Protein AF-A0A6P0MIS2-F1 (afdb_monomer_lite)

Structure (mmCIF, N/CA/C/O backbone):
data_AF-A0A6P0MIS2-F1
#
_entry.id   AF-A0A6P0MIS2-F1
#
loop_
_atom_site.group_PDB
_atom_site.id
_atom_site.type_symbol
_atom_site.label_atom_id
_atom_site.label_alt_id
_atom_site.label_comp_id
_atom_site.label_asym_id
_atom_site.label_entity_id
_atom_site.label_seq_id
_atom_site.pdbx_PDB_ins_code
_atom_site.Cartn_x
_atom_site.Cartn_y
_atom_site.Cartn_z
_atom_site.occupancy
_atom_site.B_iso_or_equiv
_atom_site.auth_seq_id
_atom_site.auth_comp_id
_atom_site.auth_asym_id
_atom_site.auth_atom_id
_atom_site.pdbx_PDB_model_num
ATOM 1 N N . VAL A 1 1 ? -14.757 2.310 10.738 1.00 83.50 1 VAL A N 1
ATOM 2 C CA . VAL A 1 1 ? -14.662 1.834 9.335 1.00 83.50 1 VAL A CA 1
ATOM 3 C C . VAL A 1 1 ? -13.985 0.470 9.240 1.00 83.50 1 VAL A C 1
ATOM 5 O O . VAL A 1 1 ? -14.711 -0.491 9.066 1.00 83.50 1 VAL A O 1
ATOM 8 N N . VAL A 1 2 ? -12.662 0.334 9.429 1.00 90.62 2 VAL A N 1
ATOM 9 C CA . VAL A 1 2 ? -11.948 -0.957 9.231 1.00 90.62 2 VAL A CA 1
ATOM 10 C C . VAL A 1 2 ? -12.561 -2.121 10.020 1.00 90.62 2 VAL A C 1
ATOM 12 O O . VAL A 1 2 ? -12.821 -3.168 9.442 1.00 90.62 2 VAL A O 1
ATOM 15 N N . LYS A 1 3 ? -12.879 -1.926 11.308 1.00 92.50 3 LYS A N 1
ATOM 16 C CA . LYS A 1 3 ? -13.537 -2.958 12.132 1.00 92.50 3 LYS A CA 1
ATOM 17 C C . LYS A 1 3 ? -14.882 -3.429 11.564 1.00 92.50 3 LYS A C 1
ATOM 19 O O . LYS A 1 3 ? -15.190 -4.606 11.672 1.00 92.50 3 LYS A O 1
ATOM 24 N N . GLU A 1 4 ? -15.655 -2.533 10.952 1.00 93.69 4 GLU A N 1
ATOM 25 C CA . GLU A 1 4 ? -16.925 -2.907 10.318 1.00 93.69 4 GLU A CA 1
ATOM 26 C C . GLU A 1 4 ? -16.688 -3.639 8.995 1.00 93.69 4 GLU A C 1
ATOM 28 O O . GLU A 1 4 ? -17.338 -4.641 8.732 1.00 93.69 4 GLU A O 1
ATOM 33 N N . ILE A 1 5 ? -15.701 -3.220 8.195 1.00 90.31 5 ILE A N 1
ATOM 34 C CA . ILE A 1 5 ? -15.340 -3.923 6.953 1.00 90.31 5 ILE A CA 1
ATOM 35 C C . ILE A 1 5 ? -14.919 -5.366 7.250 1.00 90.31 5 ILE A C 1
ATOM 37 O O . ILE A 1 5 ? -15.388 -6.277 6.581 1.00 90.31 5 ILE A O 1
ATOM 41 N N . VAL A 1 6 ? -14.098 -5.582 8.281 1.00 92.62 6 VAL A N 1
ATOM 42 C CA . VAL A 1 6 ? -13.628 -6.921 8.686 1.00 92.62 6 VAL A CA 1
ATOM 43 C C . VAL A 1 6 ? -14.764 -7.800 9.227 1.00 92.62 6 VAL A C 1
ATOM 45 O O . VAL A 1 6 ? -14.671 -9.022 9.178 1.00 92.62 6 VAL A O 1
ATOM 48 N N . ARG A 1 7 ? -15.858 -7.204 9.720 1.00 92.62 7 ARG A N 1
ATOM 49 C CA . ARG A 1 7 ? -17.075 -7.949 10.088 1.00 92.62 7 ARG A CA 1
ATOM 50 C C . ARG A 1 7 ? -17.905 -8.358 8.873 1.00 92.62 7 ARG A C 1
ATOM 52 O O . ARG A 1 7 ? -18.568 -9.386 8.926 1.00 92.62 7 ARG A O 1
ATOM 59 N N . LEU A 1 8 ? -17.900 -7.543 7.818 1.00 92.81 8 LEU A N 1
ATOM 60 C CA . LEU A 1 8 ? -18.705 -7.759 6.613 1.00 92.81 8 LEU A CA 1
ATOM 61 C C . LEU A 1 8 ? -18.004 -8.643 5.576 1.00 92.81 8 LEU A C 1
ATOM 63 O O . LEU A 1 8 ? -18.669 -9.387 4.860 1.00 92.81 8 LEU A O 1
ATOM 67 N N . PHE A 1 9 ? -16.678 -8.557 5.483 1.00 89.25 9 PHE A N 1
ATOM 68 C CA . PHE A 1 9 ? -15.884 -9.225 4.458 1.00 89.25 9 PHE A CA 1
ATOM 69 C C . PHE A 1 9 ? -14.643 -9.891 5.060 1.00 89.25 9 PHE A C 1
ATOM 71 O O . PHE A 1 9 ? -14.025 -9.331 5.970 1.00 89.25 9 PHE A O 1
ATOM 78 N N . PRO A 1 10 ? -14.211 -11.045 4.518 1.00 91.69 10 PRO A N 1
ATOM 79 C CA . PRO A 1 10 ? -12.938 -11.646 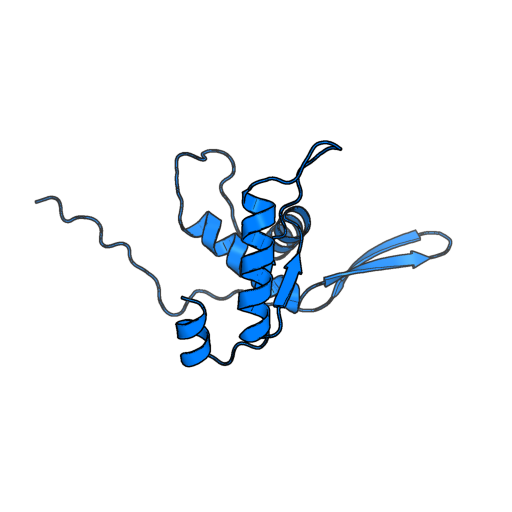4.890 1.00 91.69 10 PRO A CA 1
ATOM 80 C C . PRO A 1 10 ? -11.784 -10.791 4.346 1.00 91.69 10 PRO A C 1
ATOM 82 O O . PRO A 1 10 ? -11.440 -10.852 3.167 1.00 91.69 10 PRO A O 1
ATOM 85 N N . VAL A 1 11 ? -11.186 -9.970 5.208 1.00 93.44 11 VAL A N 1
ATOM 86 C CA . VAL A 1 11 ? -10.031 -9.134 4.851 1.00 93.44 11 VAL A CA 1
ATOM 87 C C . VAL A 1 11 ? -8.748 -9.947 5.004 1.00 93.44 11 VAL A C 1
ATOM 89 O O . VAL A 1 11 ? -8.366 -10.301 6.117 1.00 93.44 11 VAL A O 1
ATOM 92 N N . SER A 1 12 ? -8.061 -10.215 3.892 1.00 94.31 12 SER A N 1
ATOM 93 C CA . SER A 1 12 ? -6.776 -10.931 3.886 1.00 94.31 12 S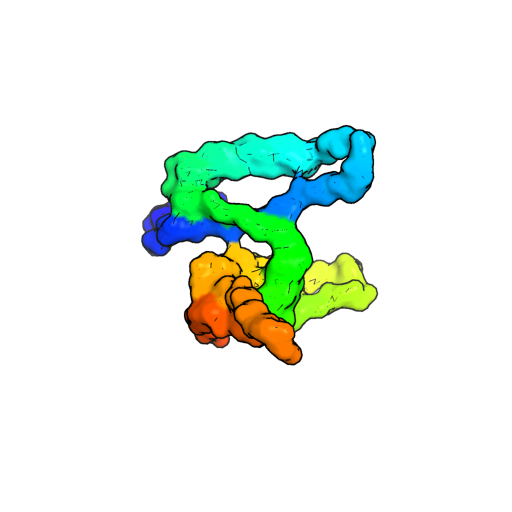ER A CA 1
ATOM 94 C C . SER A 1 12 ? -5.581 -10.034 4.216 1.00 94.31 12 SER A C 1
ATOM 96 O O . SER A 1 12 ? -4.609 -10.500 4.806 1.00 94.31 12 SER A O 1
ATOM 98 N N . ASN A 1 13 ? -5.637 -8.754 3.838 1.00 96.12 13 ASN A N 1
ATOM 99 C CA . ASN A 1 13 ? -4.552 -7.803 4.047 1.00 96.12 13 ASN A CA 1
ATOM 100 C C . ASN A 1 13 ? -5.065 -6.354 4.053 1.00 96.12 13 ASN A C 1
ATOM 102 O O . ASN A 1 13 ? -6.004 -6.008 3.336 1.00 96.12 13 ASN A O 1
ATOM 106 N N . ILE A 1 14 ? -4.406 -5.492 4.823 1.00 96.62 14 ILE A N 1
ATOM 107 C CA . ILE A 1 14 ? -4.624 -4.046 4.856 1.00 96.62 14 ILE A CA 1
ATOM 108 C C . ILE A 1 14 ? -3.382 -3.369 4.278 1.00 96.62 14 ILE A C 1
ATOM 110 O O . ILE A 1 14 ? -2.273 -3.548 4.778 1.00 96.62 14 ILE A O 1
ATOM 114 N N . VAL A 1 15 ? -3.556 -2.570 3.227 1.00 96.00 15 VAL A N 1
ATOM 115 C CA . VAL A 1 15 ? -2.462 -1.789 2.638 1.00 96.00 15 VAL A CA 1
ATOM 116 C C . VAL A 1 15 ? -2.615 -0.324 3.021 1.00 96.00 15 VAL A C 1
ATOM 118 O O . VAL A 1 15 ? -3.691 0.247 2.855 1.00 96.00 15 VAL A O 1
ATOM 121 N N . TYR A 1 16 ? -1.537 0.288 3.506 1.00 95.06 16 TYR A N 1
ATOM 122 C CA . TYR A 1 16 ? -1.513 1.704 3.861 1.00 95.06 16 TYR A CA 1
ATOM 123 C C . TYR A 1 16 ? -0.380 2.458 3.153 1.00 95.06 16 TYR A C 1
ATOM 125 O O . TYR A 1 16 ? 0.736 1.952 3.030 1.00 95.06 16 TYR A O 1
ATOM 133 N N . GLU A 1 17 ? -0.643 3.687 2.708 1.00 93.00 17 GLU A N 1
ATOM 134 C CA . GLU A 1 17 ? 0.383 4.517 2.069 1.00 93.00 17 GLU A CA 1
ATOM 135 C C . GLU A 1 17 ? 1.356 5.101 3.104 1.00 93.00 17 GLU A C 1
ATOM 137 O O . GLU A 1 17 ? 0.960 5.799 4.036 1.00 93.00 17 GLU A O 1
ATOM 142 N N . TYR A 1 18 ? 2.652 4.837 2.939 1.00 92.56 18 TYR A N 1
ATOM 143 C CA . TYR A 1 18 ? 3.684 5.301 3.852 1.00 92.56 18 TYR A CA 1
ATOM 144 C C . TYR A 1 18 ? 4.184 6.697 3.497 1.00 92.56 18 TYR A C 1
ATOM 146 O O . TYR A 1 18 ? 4.794 6.911 2.446 1.00 92.56 18 TYR A O 1
ATOM 154 N N . ILE A 1 19 ? 4.003 7.640 4.423 1.00 88.38 19 ILE A N 1
ATOM 155 C CA . ILE A 1 19 ? 4.494 9.007 4.284 1.00 88.38 19 ILE A CA 1
ATOM 156 C C . ILE A 1 19 ? 5.883 9.103 4.911 1.00 88.38 19 ILE A C 1
ATOM 158 O O . ILE A 1 19 ? 6.110 8.726 6.060 1.00 88.38 19 ILE A O 1
ATOM 162 N N . LYS A 1 2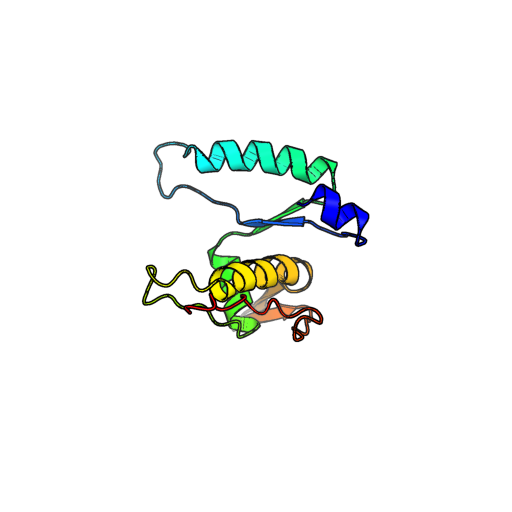0 ? 6.827 9.664 4.155 1.00 84.56 20 LYS A N 1
ATOM 163 C CA . LYS A 1 20 ? 8.160 10.008 4.650 1.00 84.56 20 LYS A CA 1
ATOM 164 C C . LYS A 1 20 ? 8.438 11.474 4.346 1.00 84.56 20 LYS A C 1
ATOM 166 O O . LYS A 1 20 ? 8.271 11.909 3.207 1.00 84.56 20 LYS A O 1
ATOM 171 N N . ALA A 1 21 ? 8.854 12.229 5.359 1.00 77.69 21 ALA A N 1
ATOM 172 C CA . ALA A 1 21 ? 9.342 13.586 5.157 1.00 77.69 21 ALA A CA 1
ATOM 173 C C . ALA A 1 21 ? 10.557 13.562 4.214 1.00 77.69 21 ALA A C 1
ATOM 175 O O . ALA A 1 21 ? 11.404 12.668 4.296 1.00 77.69 21 ALA A O 1
ATOM 176 N N . ARG A 1 22 ? 10.627 14.525 3.291 1.00 70.25 22 ARG A N 1
ATOM 177 C CA . ARG A 1 22 ? 11.818 14.733 2.462 1.00 70.25 22 ARG A CA 1
ATOM 178 C C . ARG A 1 22 ? 12.828 15.556 3.259 1.00 70.25 22 ARG A C 1
ATOM 180 O O . ARG A 1 22 ? 12.485 16.643 3.710 1.00 70.25 22 ARG A O 1
ATOM 187 N N . GLY A 1 23 ? 14.053 15.049 3.379 1.00 71.88 23 GLY A N 1
ATOM 188 C CA . GLY A 1 23 ? 15.169 15.734 4.032 1.00 71.88 23 GLY A CA 1
ATOM 189 C C . GLY A 1 23 ? 15.669 15.052 5.306 1.00 71.88 23 GLY A C 1
ATOM 190 O O . GLY A 1 23 ? 15.240 13.962 5.677 1.00 71.88 23 GLY A O 1
ATOM 191 N N . ASP A 1 24 ? 16.614 15.729 5.941 1.00 65.62 24 ASP A N 1
ATOM 192 C CA . ASP A 1 24 ? 17.409 15.355 7.112 1.00 65.62 24 ASP A CA 1
ATOM 193 C C . ASP A 1 24 ? 16.847 15.907 8.437 1.00 65.62 24 ASP A C 1
ATOM 195 O O . ASP A 1 24 ? 17.324 15.556 9.516 1.00 65.62 24 ASP A O 1
ATOM 199 N N . LYS A 1 25 ? 15.799 16.740 8.384 1.00 58.72 25 LYS A N 1
ATOM 200 C CA . LYS A 1 25 ? 15.254 17.443 9.553 1.00 58.72 25 LYS A CA 1
ATOM 201 C C . LYS A 1 25 ? 13.837 16.982 9.912 1.00 58.72 25 LYS A C 1
ATOM 203 O O . LYS A 1 25 ? 12.851 17.533 9.436 1.00 58.72 25 LYS A O 1
ATOM 208 N N . GLY A 1 26 ? 13.766 16.012 10.826 1.00 71.50 26 GLY A N 1
ATOM 209 C CA . GLY A 1 26 ? 12.600 15.756 11.685 1.00 71.50 26 GLY A CA 1
ATOM 210 C C . GLY A 1 26 ? 11.499 14.839 11.134 1.00 71.50 26 GLY A C 1
ATOM 211 O O . GLY A 1 26 ? 11.330 14.644 9.933 1.00 71.50 26 GLY A O 1
ATOM 212 N N . PHE A 1 27 ? 10.735 14.252 12.059 1.00 74.06 27 PHE A N 1
ATOM 213 C CA . PHE A 1 27 ? 9.494 13.532 11.770 1.00 74.06 27 PHE A CA 1
ATOM 214 C C . PHE A 1 27 ? 8.327 14.523 11.684 1.00 74.06 27 PHE A C 1
ATOM 216 O O . PHE A 1 27 ? 8.275 15.491 12.439 1.00 74.06 27 PHE A O 1
ATOM 223 N N . SER A 1 28 ? 7.362 14.282 10.793 1.00 83.31 28 SER A N 1
ATOM 224 C CA . SER A 1 28 ? 6.119 15.061 10.789 1.00 83.31 28 SER A CA 1
ATOM 225 C C . SER A 1 28 ? 5.102 14.476 11.781 1.00 83.31 28 SER A C 1
ATOM 227 O O . SER A 1 28 ? 5.128 13.267 12.038 1.00 83.31 28 SER A O 1
ATOM 229 N N . PRO A 1 29 ? 4.152 15.276 12.303 1.00 86.25 29 PRO A N 1
ATOM 230 C CA . PRO A 1 29 ? 3.036 14.750 13.093 1.00 86.25 29 PRO A CA 1
ATOM 231 C C . PRO A 1 29 ? 2.269 13.628 12.373 1.00 86.25 29 PRO A C 1
ATOM 233 O O . PRO A 1 29 ? 1.883 12.640 12.996 1.00 86.25 29 PRO A O 1
ATOM 236 N N . ALA A 1 30 ? 2.132 13.727 11.045 1.00 87.38 30 ALA A N 1
ATOM 237 C CA . ALA A 1 30 ? 1.517 12.687 10.223 1.00 87.38 30 ALA A CA 1
ATOM 238 C C . ALA A 1 30 ? 2.297 11.363 10.277 1.00 87.38 30 ALA A C 1
ATOM 240 O O . ALA A 1 30 ? 1.684 10.309 10.395 1.00 87.38 30 ALA A O 1
ATOM 241 N N . MET A 1 31 ? 3.635 11.401 10.268 1.00 90.12 31 MET A N 1
ATOM 242 C CA . MET A 1 31 ? 4.465 10.194 10.394 1.00 90.12 31 MET A CA 1
ATOM 243 C C . MET A 1 31 ? 4.300 9.514 11.759 1.00 90.12 31 MET A C 1
ATOM 245 O O . MET A 1 31 ? 4.318 8.287 11.837 1.00 90.12 31 MET A O 1
ATOM 249 N N . VAL A 1 32 ? 4.134 10.290 12.835 1.00 89.88 32 VAL A N 1
ATOM 250 C CA . VAL A 1 32 ? 3.909 9.743 14.185 1.00 89.88 32 VAL A CA 1
ATOM 251 C C . VAL A 1 32 ? 2.535 9.088 14.271 1.00 89.88 32 VAL A C 1
ATOM 253 O O . VAL A 1 32 ? 2.439 7.920 14.646 1.00 89.88 32 VAL A O 1
ATOM 256 N N . GLY A 1 33 ? 1.482 9.804 13.861 1.00 92.31 33 GLY A N 1
ATOM 257 C CA . GLY A 1 33 ? 0.121 9.265 13.848 1.00 92.31 33 GLY A CA 1
ATOM 258 C C . GLY A 1 33 ? 0.003 8.019 12.971 1.00 92.31 33 GLY A C 1
ATOM 259 O O . GLY A 1 33 ? -0.628 7.037 13.359 1.00 92.31 33 GLY A O 1
ATOM 260 N N . GLN A 1 34 ? 0.691 8.014 11.828 1.00 93.62 34 GLN A N 1
ATOM 261 C CA . GLN A 1 34 ? 0.745 6.862 10.942 1.00 93.62 34 GLN A CA 1
ATOM 262 C C . GLN A 1 34 ? 1.349 5.627 11.626 1.00 93.62 34 GLN A C 1
ATOM 264 O O . GLN A 1 34 ? 0.795 4.541 11.480 1.00 93.62 34 GLN A O 1
ATOM 269 N N . LYS A 1 35 ? 2.451 5.761 12.378 1.00 92.88 35 LYS A N 1
ATOM 270 C CA . LYS A 1 35 ? 3.059 4.623 13.092 1.00 92.88 35 LYS A CA 1
ATOM 271 C C . LYS A 1 35 ? 2.093 3.996 14.094 1.00 92.88 35 LYS A C 1
ATOM 273 O O . LYS A 1 35 ? 1.892 2.787 14.060 1.00 92.88 35 LYS A O 1
ATOM 278 N N . VAL A 1 36 ? 1.447 4.823 14.916 1.00 94.94 36 VAL A N 1
ATOM 279 C CA . VAL A 1 36 ? 0.454 4.360 15.899 1.00 94.94 36 VAL A CA 1
ATOM 280 C C . VAL A 1 36 ? -0.705 3.645 15.205 1.00 94.94 36 VAL A C 1
ATOM 282 O O . VAL A 1 36 ? -1.128 2.566 15.610 1.00 94.94 36 VAL A O 1
ATOM 285 N N . MET A 1 37 ? -1.202 4.214 14.110 1.00 94.75 37 MET A N 1
ATOM 286 C CA . MET A 1 37 ? -2.285 3.602 13.354 1.00 94.75 37 MET A CA 1
ATOM 287 C C . MET A 1 37 ? -1.858 2.274 12.704 1.00 94.75 37 MET A C 1
ATOM 289 O O . MET A 1 37 ? -2.645 1.332 12.720 1.00 94.75 37 MET A O 1
ATOM 293 N N . LEU A 1 38 ? -0.630 2.144 12.190 1.00 95.81 38 LEU A N 1
ATOM 294 C CA . LEU A 1 38 ? -0.120 0.867 11.669 1.00 95.81 38 LEU A CA 1
ATOM 295 C C . LEU A 1 38 ? -0.065 -0.220 12.754 1.00 95.81 38 LEU A C 1
ATOM 297 O O . LEU A 1 38 ? -0.418 -1.363 12.474 1.00 95.81 38 LEU A O 1
ATOM 301 N N . GLU A 1 39 ? 0.297 0.131 13.991 1.00 96.62 39 GLU A N 1
ATOM 302 C CA . GLU A 1 39 ? 0.244 -0.793 15.136 1.00 96.62 39 GLU A CA 1
ATOM 303 C C . GLU A 1 39 ? -1.185 -1.222 15.490 1.00 96.62 39 GLU A C 1
ATOM 305 O O . GLU A 1 39 ? -1.409 -2.330 15.974 1.00 96.62 39 GLU A O 1
ATOM 310 N N . TRP A 1 40 ? -2.173 -0.351 15.286 1.00 96.56 40 TRP A N 1
ATOM 311 C CA . TRP A 1 40 ? -3.575 -0.712 15.488 1.00 96.56 40 TRP A CA 1
ATOM 312 C C . TRP A 1 40 ? -4.102 -1.611 14.371 1.00 96.56 40 TRP A C 1
ATOM 314 O O . TRP A 1 40 ? -4.832 -2.558 14.654 1.00 96.56 40 TRP A O 1
ATOM 324 N N . LEU A 1 41 ? -3.734 -1.335 13.118 1.00 96.19 41 LEU A N 1
ATOM 325 C CA . LEU A 1 41 ? -4.164 -2.118 11.958 1.00 96.19 4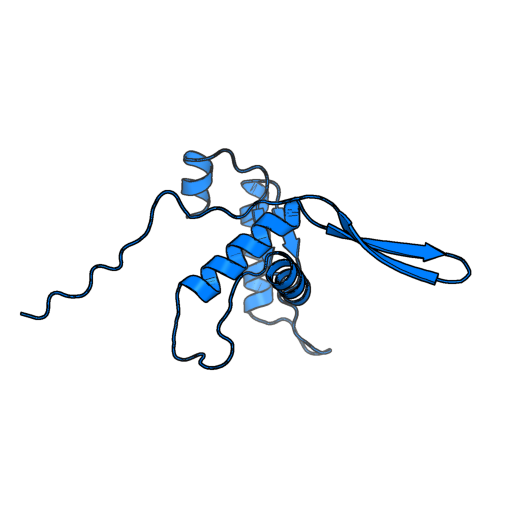1 LEU A CA 1
ATOM 326 C C . LEU A 1 41 ? -3.563 -3.527 11.965 1.00 96.19 41 LEU A C 1
ATOM 328 O O . LEU A 1 41 ? -4.285 -4.486 11.698 1.00 96.19 41 LEU A O 1
ATOM 332 N N . SER A 1 42 ? -2.295 -3.673 12.366 1.00 96.38 42 SER A N 1
ATOM 333 C CA . SER A 1 42 ? -1.617 -4.975 12.424 1.00 96.38 42 SER A CA 1
ATOM 334 C C . SER A 1 42 ? -2.238 -5.948 13.432 1.00 96.38 42 SER A C 1
ATOM 336 O O . SER A 1 42 ? -2.115 -7.159 13.273 1.00 96.38 42 SER A O 1
ATOM 338 N N . LYS A 1 43 ? -2.953 -5.436 14.443 1.00 96.50 43 LYS A N 1
ATOM 339 C CA . LYS A 1 43 ? -3.731 -6.244 15.398 1.00 96.50 43 LYS A CA 1
ATOM 340 C C . LYS A 1 43 ? -5.064 -6.737 14.830 1.00 96.50 43 LYS A C 1
ATOM 342 O O . LYS A 1 43 ? -5.710 -7.570 15.457 1.00 96.50 43 LYS A O 1
ATOM 347 N N . ILE A 1 44 ? -5.506 -6.189 13.698 1.00 95.44 44 ILE A N 1
ATOM 348 C CA . ILE A 1 44 ? -6.779 -6.531 13.054 1.00 95.44 44 ILE A CA 1
ATOM 349 C C . ILE A 1 44 ? -6.551 -7.529 11.916 1.00 95.44 44 ILE A C 1
ATOM 351 O O . ILE A 1 44 ? -7.274 -8.515 11.825 1.00 95.44 44 ILE A O 1
ATOM 355 N N . ALA A 1 45 ? -5.571 -7.272 11.048 1.00 95.25 45 ALA A N 1
ATOM 356 C CA . ALA A 1 45 ? -5.230 -8.125 9.910 1.00 95.25 45 ALA A CA 1
ATOM 357 C C . ALA A 1 45 ? -3.772 -7.880 9.473 1.00 95.25 45 ALA A C 1
ATOM 359 O O . ALA A 1 45 ? -3.198 -6.840 9.833 1.00 95.25 45 ALA A O 1
ATOM 360 N N . PRO A 1 46 ? -3.167 -8.782 8.669 1.00 96.44 46 PRO A N 1
ATOM 361 C CA . PRO A 1 46 ? -1.874 -8.527 8.043 1.00 96.44 46 PRO A CA 1
ATOM 362 C C . PRO A 1 46 ? -1.851 -7.139 7.408 1.00 96.44 46 PRO A C 1
ATOM 364 O O . PRO A 1 46 ? -2.776 -6.755 6.695 1.00 96.44 46 PRO A O 1
ATOM 367 N N . THR A 1 47 ? -0.834 -6.351 7.746 1.00 96.88 47 THR A N 1
ATOM 368 C CA . THR A 1 47 ? -0.745 -4.952 7.328 1.00 96.88 47 THR A CA 1
ATOM 369 C C . THR A 1 47 ? 0.565 -4.729 6.598 1.00 96.88 47 THR A C 1
ATOM 371 O O . THR A 1 47 ? 1.637 -5.044 7.111 1.00 96.88 47 THR A O 1
ATOM 374 N N . SER A 1 48 ? 0.477 -4.161 5.403 1.00 95.69 48 SER A N 1
ATOM 375 C CA . SER A 1 48 ? 1.622 -3.827 4.563 1.00 95.69 48 SER A CA 1
ATOM 376 C C . SER A 1 48 ? 1.587 -2.360 4.169 1.00 95.69 48 SER A C 1
ATOM 378 O O . SER A 1 48 ? 0.527 -1.734 4.134 1.00 95.69 48 SER A O 1
ATOM 380 N N . THR A 1 49 ? 2.741 -1.816 3.810 1.00 96.12 49 THR A N 1
ATOM 381 C CA . THR A 1 49 ? 2.853 -0.414 3.420 1.00 96.12 49 THR A CA 1
ATOM 382 C C . THR A 1 49 ? 3.498 -0.264 2.056 1.00 96.12 49 THR A C 1
ATOM 384 O O . THR A 1 49 ? 4.420 -1.014 1.745 1.00 96.12 49 THR A O 1
ATOM 387 N N . ILE A 1 50 ? 3.057 0.729 1.286 1.00 95.19 50 ILE A N 1
ATOM 388 C CA . ILE A 1 50 ? 3.696 1.135 0.025 1.00 95.19 50 ILE A CA 1
ATOM 389 C C . ILE A 1 50 ? 3.892 2.649 0.010 1.00 95.19 50 ILE A C 1
ATOM 391 O O . ILE A 1 50 ? 3.159 3.373 0.675 1.00 95.19 50 ILE A O 1
ATOM 395 N N . PHE A 1 51 ? 4.862 3.156 -0.736 1.00 93.38 51 PHE A N 1
ATOM 396 C CA . PHE A 1 51 ? 5.070 4.593 -0.890 1.00 93.38 51 PHE A CA 1
ATOM 397 C C . PHE A 1 51 ? 4.139 5.191 -1.949 1.00 93.38 51 PHE A C 1
ATOM 399 O O . PHE A 1 51 ? 3.751 4.526 -2.906 1.00 93.38 51 PHE A O 1
ATOM 406 N N . GLY A 1 52 ? 3.873 6.497 -1.863 1.00 91.44 52 GLY A N 1
ATOM 407 C CA . GLY A 1 52 ? 2.982 7.164 -2.823 1.00 91.44 52 GLY A CA 1
ATOM 408 C C . GLY A 1 52 ? 3.439 7.114 -4.288 1.00 91.44 52 GLY A C 1
ATOM 409 O O . GLY A 1 52 ? 2.613 7.181 -5.199 1.00 91.44 52 GLY A O 1
ATOM 410 N N . TRP A 1 53 ? 4.740 6.946 -4.553 1.00 91.69 53 TRP A N 1
ATOM 411 C CA . TRP A 1 53 ? 5.231 6.731 -5.920 1.00 91.69 53 TRP A CA 1
ATOM 412 C C . TRP A 1 53 ? 4.903 5.321 -6.444 1.00 91.69 53 TRP A C 1
ATOM 414 O O . TRP A 1 53 ? 4.661 5.159 -7.640 1.00 91.69 53 TRP A O 1
ATOM 424 N N . GLU A 1 54 ? 4.821 4.317 -5.566 1.00 93.25 54 GLU A N 1
ATOM 425 C CA . GLU A 1 54 ? 4.373 2.965 -5.918 1.00 93.25 54 GLU A CA 1
ATOM 426 C C . GLU A 1 54 ? 2.870 2.970 -6.204 1.00 93.25 54 GLU A C 1
ATOM 428 O O . GLU A 1 54 ? 2.448 2.476 -7.252 1.00 93.25 54 GLU A O 1
ATOM 433 N N . THR A 1 55 ? 2.075 3.626 -5.344 1.00 93.12 55 THR A N 1
ATOM 434 C CA . THR A 1 55 ? 0.637 3.854 -5.572 1.00 93.12 55 THR A CA 1
ATOM 435 C C . THR A 1 55 ? 0.406 4.505 -6.935 1.00 93.12 55 THR A C 1
ATOM 437 O O . THR A 1 55 ? -0.446 4.069 -7.710 1.00 93.12 55 THR A O 1
ATOM 440 N N . TYR A 1 56 ? 1.200 5.530 -7.270 1.00 92.00 56 TYR A N 1
ATOM 441 C CA . TYR A 1 56 ? 1.132 6.199 -8.566 1.00 92.00 56 TYR A CA 1
ATOM 442 C C . TYR A 1 56 ? 1.354 5.232 -9.737 1.00 92.00 56 TYR A C 1
ATOM 444 O O . TYR A 1 56 ? 0.542 5.230 -10.663 1.00 92.00 56 TYR A O 1
ATOM 452 N N . ASN A 1 57 ? 2.404 4.408 -9.691 1.00 93.94 57 ASN A N 1
ATOM 453 C CA . ASN A 1 57 ? 2.733 3.466 -10.764 1.00 93.94 57 ASN A CA 1
ATOM 454 C C . ASN A 1 57 ? 1.626 2.427 -10.976 1.00 93.94 57 ASN A C 1
ATOM 456 O O . ASN A 1 57 ? 1.211 2.195 -12.111 1.00 93.94 57 ASN A O 1
ATOM 460 N N . ILE A 1 58 ? 1.094 1.864 -9.890 1.00 94.69 58 ILE A N 1
ATOM 461 C CA . ILE A 1 58 ? -0.003 0.889 -9.951 1.00 94.69 58 ILE A CA 1
ATOM 462 C C . ILE A 1 58 ? -1.263 1.541 -10.517 1.00 94.69 58 ILE A C 1
ATOM 464 O O . ILE A 1 58 ? -1.928 0.981 -11.385 1.00 94.69 58 ILE A O 1
ATOM 468 N N . ARG A 1 59 ? -1.567 2.769 -10.093 1.00 93.88 59 ARG A N 1
ATOM 469 C CA . ARG A 1 59 ? -2.709 3.526 -10.609 1.00 93.88 59 ARG A CA 1
ATOM 470 C C . ARG A 1 59 ? -2.602 3.763 -12.120 1.00 93.88 59 ARG A C 1
ATOM 472 O O . ARG A 1 59 ? -3.611 3.704 -12.815 1.00 93.88 59 ARG A O 1
ATOM 479 N N . GLN A 1 60 ? -1.398 4.038 -12.635 1.00 92.81 60 GLN A N 1
ATOM 480 C CA . GLN A 1 60 ? -1.163 4.153 -14.080 1.00 92.81 60 GLN A CA 1
ATOM 481 C C . GLN A 1 60 ? -1.327 2.809 -14.797 1.00 92.81 60 GLN A C 1
ATOM 483 O O . GLN A 1 60 ? -1.995 2.763 -15.827 1.00 92.81 60 GLN A O 1
ATOM 488 N N . TRP A 1 61 ? -0.784 1.726 -14.235 1.00 93.19 61 TRP A N 1
ATOM 489 C CA . TRP A 1 61 ? -0.922 0.376 -14.786 1.00 93.19 61 TRP A CA 1
ATOM 490 C C . TRP A 1 61 ? -2.389 -0.051 -14.925 1.00 93.19 61 TRP A C 1
ATOM 492 O O . TRP A 1 61 ? -2.814 -0.487 -15.991 1.00 93.19 61 TRP A O 1
ATOM 502 N N . LEU A 1 62 ? -3.186 0.184 -13.881 1.00 93.38 62 LEU A N 1
ATOM 503 C CA . LEU A 1 62 ? -4.620 -0.116 -13.845 1.00 93.38 62 LEU A CA 1
ATOM 504 C C . LEU A 1 62 ? -5.491 0.921 -14.573 1.00 93.38 62 LEU A C 1
ATOM 506 O O . LEU A 1 62 ? -6.713 0.797 -14.576 1.00 93.38 62 LEU A O 1
ATOM 510 N N . ARG A 1 63 ? -4.885 1.958 -15.171 1.00 92.62 63 ARG A N 1
ATOM 511 C CA . ARG A 1 63 ? -5.573 3.044 -15.895 1.00 92.62 63 ARG A CA 1
ATOM 512 C C . ARG A 1 63 ? -6.643 3.760 -15.058 1.00 92.62 63 ARG A C 1
ATOM 514 O O . ARG A 1 63 ? -7.656 4.214 -15.583 1.00 92.62 63 ARG A O 1
ATOM 521 N N . LEU A 1 64 ? -6.406 3.897 -13.755 1.00 89.69 64 LEU A N 1
ATOM 522 C CA . LEU A 1 64 ? -7.339 4.544 -12.836 1.00 89.69 64 LEU A CA 1
ATOM 523 C C . LEU A 1 64 ? -7.174 6.078 -12.899 1.00 89.69 64 LEU A C 1
ATOM 525 O O . LEU A 1 64 ? -6.086 6.599 -12.595 1.00 89.69 64 LEU A O 1
ATOM 529 N N . PRO A 1 65 ? -8.217 6.834 -13.286 1.00 85.00 65 PRO A N 1
ATOM 530 C CA . PRO A 1 65 ? -8.118 8.277 -13.464 1.00 85.00 65 PRO A CA 1
ATOM 531 C C . PRO A 1 65 ? -7.875 8.994 -12.131 1.00 85.00 65 PRO A C 1
ATOM 533 O O . PRO A 1 65 ? -8.298 8.556 -11.065 1.00 85.00 65 PRO A O 1
ATOM 536 N N . LYS A 1 66 ? -7.161 10.114 -12.189 1.00 80.00 66 LYS A N 1
ATOM 537 C CA . LYS A 1 66 ? -6.949 11.014 -11.053 1.00 80.00 66 LYS A CA 1
ATOM 538 C C . LYS A 1 66 ? -6.823 12.414 -11.602 1.00 80.00 66 LYS A C 1
ATOM 540 O O . LYS A 1 66 ? -5.889 12.666 -12.368 1.00 80.00 66 LYS A O 1
ATOM 545 N N . ASP A 1 67 ? -7.730 13.299 -11.213 1.00 70.81 67 ASP A N 1
ATOM 546 C CA . ASP A 1 67 ? -7.561 14.707 -11.541 1.00 70.81 67 ASP A CA 1
ATOM 547 C C . ASP A 1 67 ? -6.423 15.272 -10.682 1.00 70.81 67 ASP A C 1
ATOM 549 O O . ASP A 1 67 ? -6.418 15.159 -9.455 1.00 70.81 67 ASP A O 1
ATOM 553 N N . LYS A 1 68 ? -5.400 15.805 -11.349 1.00 66.50 68 LYS A N 1
ATOM 554 C CA . LYS A 1 68 ? -4.248 16.460 -10.714 1.00 66.50 68 LYS A CA 1
ATOM 555 C C . LYS A 1 68 ? -4.285 17.977 -10.887 1.00 66.50 68 LYS A C 1
ATOM 557 O O . LYS A 1 68 ? -3.486 18.661 -10.251 1.00 66.50 68 LYS A O 1
ATOM 562 N N . SER A 1 69 ? -5.136 18.466 -11.787 1.00 64.50 69 SER A N 1
ATOM 563 C CA . SER A 1 69 ? -5.125 19.840 -12.280 1.00 64.50 69 SER A CA 1
ATOM 564 C C . SER A 1 69 ? -5.863 20.784 -11.341 1.00 64.50 69 SER A C 1
ATOM 566 O O . SER A 1 69 ? -5.373 21.873 -11.057 1.00 64.50 69 SER A O 1
ATOM 568 N N . ASP A 1 70 ? -6.980 20.326 -10.779 1.00 64.69 70 ASP A N 1
ATOM 569 C CA . ASP A 1 70 ? -7.827 21.138 -9.924 1.00 64.69 70 ASP A CA 1
ATOM 570 C C . ASP A 1 70 ? -8.042 20.460 -8.568 1.00 64.69 70 ASP A C 1
ATOM 572 O O . ASP A 1 70 ? -8.933 19.634 -8.380 1.00 64.69 70 ASP A O 1
ATOM 576 N N . LYS A 1 71 ? -7.205 20.827 -7.594 1.00 60.91 71 LYS A N 1
ATOM 577 C CA . LYS A 1 71 ? -7.319 20.331 -6.213 1.00 60.91 71 LYS A CA 1
ATOM 578 C C . LYS A 1 71 ? -8.539 20.895 -5.471 1.00 60.91 71 LYS A C 1
ATOM 580 O O . LYS A 1 71 ? -8.816 20.428 -4.371 1.00 60.91 71 LYS A O 1
ATOM 585 N N . SER A 1 72 ? -9.235 21.894 -6.028 1.00 59.06 72 SER A N 1
ATOM 586 C CA . SER A 1 72 ? -10.461 22.454 -5.440 1.00 59.06 72 SER A CA 1
ATOM 587 C C . SER A 1 72 ? -11.691 21.601 -5.758 1.00 59.06 72 SER A C 1
ATOM 589 O O . SER A 1 72 ? -12.648 21.567 -4.983 1.00 59.06 72 SER A O 1
ATOM 591 N N . LYS A 1 73 ? -11.633 20.821 -6.844 1.00 58.09 73 LYS A N 1
ATOM 592 C CA . LYS A 1 73 ? -12.594 19.761 -7.134 1.00 58.09 73 LYS A CA 1
ATOM 593 C C . LYS A 1 73 ? -12.224 18.540 -6.307 1.00 58.09 73 LYS A C 1
ATOM 595 O O . LYS A 1 73 ? -11.458 17.683 -6.745 1.00 58.09 73 LYS A O 1
ATOM 600 N N . ALA A 1 74 ? -12.789 18.444 -5.107 1.00 54.00 74 ALA A N 1
ATOM 601 C CA . ALA A 1 74 ? -12.801 17.207 -4.333 1.00 54.00 74 ALA A CA 1
ATOM 602 C C . ALA A 1 74 ? -13.657 16.157 -5.067 1.00 54.00 74 ALA A C 1
ATOM 604 O O . ALA A 1 74 ? -14.786 15.861 -4.692 1.00 54.00 74 ALA A O 1
ATOM 605 N N . CYS A 1 75 ? -13.146 15.632 -6.180 1.00 60.72 75 CYS A N 1
ATOM 606 C CA . CYS A 1 75 ? -13.776 14.533 -6.880 1.00 60.72 75 CYS A CA 1
ATOM 607 C C . CYS A 1 75 ? -13.523 13.278 -6.047 1.00 60.72 75 CYS A C 1
ATOM 609 O O . CYS A 1 75 ? -12.393 12.794 -5.984 1.00 60.72 75 CYS A O 1
ATOM 611 N N . GLU A 1 76 ? -14.563 12.767 -5.389 1.00 61.25 76 GLU A N 1
ATOM 612 C CA . GLU A 1 76 ? -14.502 11.579 -4.523 1.00 61.25 76 GLU A CA 1
ATOM 613 C C . GLU A 1 76 ? -13.795 10.398 -5.218 1.00 61.25 76 GLU A C 1
ATOM 615 O O . GLU A 1 76 ? -12.989 9.692 -4.610 1.00 61.25 76 GLU A O 1
ATOM 620 N N . GLN A 1 77 ? -13.990 10.279 -6.536 1.00 66.69 77 GLN A N 1
ATOM 621 C CA . GLN A 1 77 ? -13.363 9.278 -7.403 1.00 66.69 77 GLN A CA 1
ATOM 622 C C . GLN A 1 77 ? -11.826 9.304 -7.344 1.00 66.69 77 GLN A C 1
ATOM 624 O O . GLN A 1 77 ? -11.191 8.252 -7.397 1.00 66.69 77 GLN A O 1
ATOM 629 N N . THR A 1 78 ? -11.210 10.480 -7.191 1.00 66.75 78 THR A N 1
ATOM 630 C CA . THR A 1 78 ? -9.750 10.628 -7.113 1.00 66.75 78 THR A CA 1
ATOM 631 C C . THR A 1 78 ? -9.175 9.925 -5.879 1.00 66.75 78 THR A C 1
ATOM 633 O O . THR A 1 78 ? -8.163 9.234 -5.997 1.00 66.75 78 THR A O 1
ATOM 636 N N . HIS A 1 79 ? -9.813 10.056 -4.712 1.00 74.25 79 HIS A N 1
ATOM 637 C CA . HIS A 1 79 ? -9.340 9.418 -3.478 1.00 74.25 79 HIS A CA 1
ATOM 638 C C . HIS A 1 79 ? -9.680 7.925 -3.430 1.00 74.25 79 HIS A C 1
ATOM 640 O O . HIS A 1 79 ? -8.858 7.121 -2.988 1.00 74.25 79 HIS A O 1
ATOM 646 N N . SER A 1 80 ? -10.846 7.527 -3.948 1.00 83.31 80 SER A N 1
ATOM 647 C CA . SER A 1 80 ? -11.223 6.113 -4.049 1.00 83.31 80 SER A CA 1
ATOM 648 C C . SER A 1 80 ? -10.282 5.325 -4.966 1.00 83.31 80 SER A C 1
ATOM 650 O O . SER A 1 80 ? -9.915 4.197 -4.638 1.00 83.31 80 SER A O 1
ATOM 652 N N . ASN A 1 81 ? -9.825 5.924 -6.070 1.00 89.56 81 ASN A N 1
ATOM 653 C CA . ASN A 1 81 ? -8.902 5.278 -7.005 1.00 89.56 81 ASN A CA 1
ATOM 654 C C . ASN A 1 81 ? -7.509 5.027 -6.409 1.00 89.56 81 ASN A C 1
ATOM 656 O O . ASN A 1 81 ? -6.878 4.026 -6.751 1.00 89.56 81 ASN A O 1
ATOM 660 N N . ASP A 1 82 ? -7.037 5.882 -5.496 1.00 89.12 82 ASP A N 1
ATOM 661 C CA . ASP A 1 82 ? -5.817 5.597 -4.730 1.00 89.12 82 ASP A CA 1
ATOM 662 C C . ASP A 1 82 ? -6.031 4.384 -3.802 1.00 89.12 82 ASP A C 1
ATOM 664 O O . ASP A 1 82 ? -5.158 3.525 -3.701 1.00 89.12 82 ASP A O 1
ATOM 668 N N . GLY A 1 83 ? -7.217 4.253 -3.193 1.00 91.38 83 GLY A N 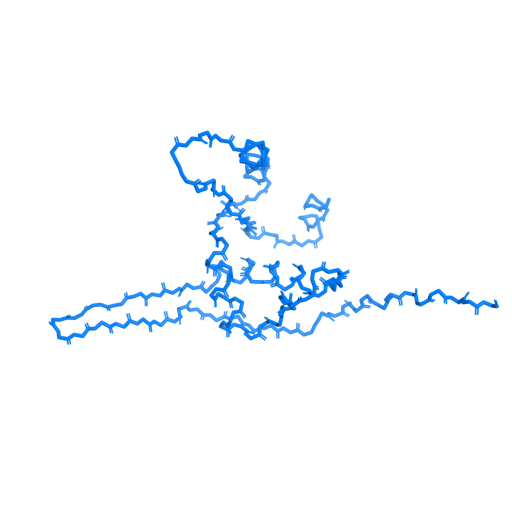1
ATOM 669 C CA . GLY A 1 83 ? -7.595 3.083 -2.390 1.00 91.38 83 GLY A CA 1
ATOM 670 C C . GLY A 1 83 ? -7.609 1.772 -3.186 1.00 91.38 83 GLY A C 1
ATOM 671 O O . GLY A 1 83 ? -7.085 0.760 -2.718 1.00 91.38 83 GLY A O 1
ATOM 672 N N . VAL A 1 84 ? -8.140 1.792 -4.414 1.00 93.06 84 VAL A N 1
ATOM 673 C CA . VAL A 1 84 ? -8.108 0.628 -5.322 1.00 93.06 84 VAL A CA 1
ATOM 674 C C . VAL A 1 84 ? -6.668 0.267 -5.692 1.00 93.06 84 VAL A C 1
ATOM 676 O O . VAL A 1 84 ? -6.302 -0.906 -5.641 1.00 93.06 84 VAL A O 1
ATOM 679 N N . ALA A 1 85 ? -5.826 1.256 -6.010 1.00 94.81 85 ALA A N 1
ATOM 680 C CA . ALA A 1 85 ? -4.414 1.020 -6.310 1.00 94.81 85 ALA A CA 1
ATOM 681 C C . ALA A 1 85 ? -3.650 0.438 -5.104 1.00 94.81 85 ALA A C 1
ATOM 683 O O . ALA A 1 85 ? -2.859 -0.492 -5.269 1.00 94.81 85 ALA A O 1
ATOM 684 N N . LEU A 1 86 ? -3.921 0.932 -3.890 1.00 95.38 86 LEU A N 1
ATOM 685 C CA . LEU A 1 86 ? -3.362 0.392 -2.648 1.00 95.38 86 LEU A CA 1
ATOM 686 C C . LEU A 1 86 ? -3.742 -1.078 -2.465 1.00 95.38 86 LEU A C 1
ATOM 688 O O . LEU A 1 86 ? -2.860 -1.908 -2.258 1.00 95.38 86 LEU A O 1
ATOM 692 N N . ALA A 1 87 ? -5.023 -1.425 -2.597 1.00 94.81 87 ALA A N 1
ATOM 693 C CA . ALA A 1 87 ? -5.479 -2.809 -2.479 1.00 94.81 87 ALA A CA 1
ATOM 694 C C . ALA A 1 87 ? -4.857 -3.717 -3.555 1.00 94.81 87 ALA A C 1
ATOM 696 O O . ALA A 1 87 ? -4.333 -4.786 -3.243 1.00 94.81 8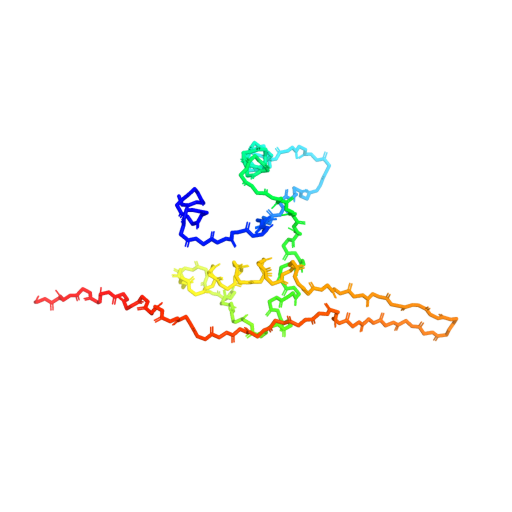7 ALA A O 1
ATOM 697 N N . ALA A 1 88 ? -4.836 -3.264 -4.812 1.00 96.00 88 ALA A N 1
ATOM 698 C CA . ALA A 1 88 ? -4.256 -4.011 -5.925 1.00 96.00 88 ALA A CA 1
ATOM 699 C C . ALA A 1 88 ? -2.748 -4.260 -5.769 1.00 96.00 88 ALA A C 1
ATOM 701 O O . ALA A 1 88 ? -2.244 -5.272 -6.252 1.00 96.00 88 ALA A O 1
ATOM 702 N N . SER A 1 89 ? -2.032 -3.397 -5.041 1.00 95.56 89 SER A N 1
ATOM 703 C CA . SER A 1 89 ? -0.602 -3.574 -4.756 1.00 95.56 89 SER A CA 1
ATOM 704 C C . SER A 1 89 ? -0.273 -4.852 -3.988 1.00 95.56 89 SER A C 1
ATOM 706 O O . SER A 1 89 ? 0.883 -5.275 -3.976 1.00 95.56 89 SER A O 1
ATOM 708 N N . HIS A 1 90 ? -1.255 -5.454 -3.315 1.00 95.81 90 HIS A N 1
ATOM 709 C CA . HIS A 1 90 ? -1.073 -6.738 -2.652 1.00 95.81 90 HIS A CA 1
ATOM 710 C C . HIS A 1 90 ? -0.925 -7.881 -3.667 1.00 95.81 90 HIS A C 1
ATOM 712 O O . HIS A 1 90 ? -0.146 -8.799 -3.436 1.00 95.81 90 HIS A O 1
ATOM 718 N N . PHE A 1 91 ? -1.621 -7.787 -4.804 1.00 95.50 91 PHE A N 1
ATOM 719 C CA . PHE A 1 91 ? -1.682 -8.830 -5.830 1.00 95.50 91 PHE A CA 1
ATOM 720 C C . PHE A 1 91 ? -0.748 -8.576 -7.012 1.00 95.50 91 PHE A C 1
ATOM 722 O O . PHE A 1 91 ? -0.337 -9.524 -7.669 1.00 95.50 91 PHE A O 1
ATOM 729 N N . ILE A 1 92 ? -0.419 -7.310 -7.283 1.00 94.62 92 ILE A N 1
ATOM 730 C CA . ILE A 1 92 ? 0.419 -6.913 -8.414 1.00 94.62 92 ILE A CA 1
ATOM 731 C C . ILE A 1 92 ? 1.724 -6.303 -7.909 1.00 94.62 92 ILE A C 1
ATOM 733 O O . ILE A 1 92 ? 1.713 -5.355 -7.118 1.00 94.62 92 ILE A O 1
ATOM 737 N N . LYS A 1 93 ? 2.857 -6.797 -8.418 1.00 92.94 93 LYS A N 1
ATOM 738 C CA . LYS A 1 93 ? 4.200 -6.289 -8.103 1.00 92.94 93 LYS A CA 1
ATOM 739 C C . LYS A 1 93 ? 5.012 -6.052 -9.368 1.00 92.94 93 LYS A C 1
ATOM 741 O O . LYS A 1 93 ? 4.978 -6.846 -10.298 1.00 92.94 93 LYS A O 1
ATOM 746 N N . TRP A 1 94 ? 5.784 -4.971 -9.398 1.00 92.56 94 TRP A N 1
ATOM 747 C CA . TRP A 1 94 ? 6.768 -4.767 -10.457 1.00 92.56 94 TRP A CA 1
ATOM 748 C C . TRP A 1 94 ? 7.994 -5.645 -10.188 1.00 92.56 94 TRP A C 1
ATOM 750 O O . TRP A 1 94 ? 8.632 -5.506 -9.143 1.00 92.56 94 TRP A O 1
ATOM 760 N N . LYS A 1 95 ? 8.337 -6.532 -11.125 1.00 93.81 95 LYS A N 1
ATOM 761 C CA . LYS A 1 95 ? 9.560 -7.339 -11.085 1.00 93.81 95 LYS A CA 1
ATOM 762 C C . LYS A 1 95 ? 10.555 -6.803 -12.099 1.00 93.81 95 LYS A C 1
ATOM 764 O O . LYS A 1 95 ? 10.270 -6.752 -13.293 1.00 93.81 95 LYS A O 1
ATOM 769 N N . GLN A 1 96 ? 11.731 -6.419 -11.615 1.00 94.62 96 GLN A N 1
ATOM 770 C CA . GLN A 1 96 ? 12.871 -6.085 -12.463 1.00 94.62 96 GLN A CA 1
ATOM 771 C C . GLN A 1 96 ? 13.680 -7.343 -12.757 1.00 94.62 96 GLN A C 1
ATOM 773 O O . GLN A 1 96 ? 13.814 -8.220 -11.904 1.00 94.62 96 GLN A O 1
ATOM 778 N N . TRP A 1 97 ? 14.239 -7.411 -13.957 1.00 94.19 97 TRP A N 1
ATOM 779 C CA . TRP A 1 97 ? 15.198 -8.437 -14.334 1.00 94.19 97 TRP A CA 1
ATOM 780 C C . TRP A 1 97 ? 16.413 -7.785 -14.982 1.00 94.19 97 TRP A C 1
ATOM 782 O O . TRP A 1 97 ? 16.321 -6.743 -15.638 1.00 94.19 97 TRP A O 1
ATOM 792 N N . TYR A 1 98 ? 17.558 -8.426 -14.779 1.00 93.94 98 TYR A N 1
ATOM 793 C CA . TYR A 1 98 ? 18.846 -7.986 -15.285 1.00 93.94 98 TYR A CA 1
ATOM 794 C C . TYR A 1 98 ? 19.531 -9.162 -15.970 1.00 93.94 98 TYR A C 1
ATOM 796 O O . TYR A 1 98 ? 19.479 -10.295 -15.497 1.00 93.94 98 TYR A O 1
ATOM 804 N N . SER A 1 99 ? 20.172 -8.873 -17.091 1.00 90.19 99 SER A N 1
ATOM 805 C CA . SER A 1 99 ? 21.029 -9.781 -17.845 1.00 90.19 99 SER A CA 1
ATOM 806 C C . SER A 1 99 ? 22.347 -9.068 -18.153 1.00 90.19 99 SER A C 1
ATOM 808 O O . SER A 1 99 ? 22.476 -7.868 -17.914 1.00 90.19 99 SER A O 1
ATOM 810 N N . ALA A 1 100 ? 23.328 -9.787 -18.700 1.00 90.50 100 ALA A N 1
ATOM 811 C CA . ALA A 1 100 ? 24.632 -9.211 -19.031 1.00 90.50 100 ALA A CA 1
ATOM 812 C C . ALA A 1 100 ? 24.563 -8.028 -20.022 1.00 90.50 100 ALA A C 1
ATOM 814 O O . ALA A 1 100 ? 25.430 -7.162 -19.989 1.00 90.50 100 ALA A O 1
ATOM 815 N N . SER A 1 101 ? 23.547 -7.976 -20.892 1.00 91.56 101 SER A N 1
ATOM 816 C CA . SER A 1 101 ? 23.424 -6.968 -21.959 1.00 91.56 101 SER A CA 1
ATOM 817 C C . SER A 1 101 ? 22.115 -6.177 -21.932 1.00 91.56 101 SER A C 1
ATOM 819 O O . SER A 1 101 ? 21.893 -5.325 -22.791 1.00 91.56 101 SER A O 1
ATOM 821 N N . SER A 1 102 ? 21.221 -6.453 -20.981 1.00 93.06 102 SER A N 1
ATOM 822 C CA . SER A 1 102 ? 19.882 -5.864 -20.968 1.00 93.06 102 SER A CA 1
ATOM 823 C C . SER A 1 102 ? 19.265 -5.850 -19.578 1.00 93.06 102 SER A C 1
ATOM 825 O O . SER A 1 102 ? 19.569 -6.695 -18.734 1.00 93.06 102 SER A O 1
ATOM 827 N N . HIS A 1 103 ? 18.352 -4.913 -19.368 1.00 92.62 103 HIS A N 1
ATOM 828 C CA . HIS A 1 103 ? 17.528 -4.816 -18.178 1.00 92.62 103 HIS A CA 1
ATOM 829 C C . HIS A 1 103 ? 16.091 -4.502 -18.581 1.00 92.62 103 HIS A C 1
ATOM 831 O O . HIS A 1 103 ? 15.832 -3.791 -19.555 1.00 92.62 103 HIS A O 1
ATOM 837 N N . GLY A 1 104 ? 15.144 -4.966 -17.785 1.00 93.50 104 GLY A N 1
ATOM 838 C CA . GLY A 1 104 ? 13.741 -4.671 -18.005 1.00 93.50 104 GLY A CA 1
ATOM 839 C C . GLY A 1 104 ? 12.922 -4.921 -16.759 1.00 93.50 104 GLY A C 1
ATOM 840 O O . GLY A 1 104 ? 13.441 -5.178 -15.672 1.00 93.50 104 GLY A O 1
ATOM 841 N N . GLY A 1 105 ? 11.612 -4.849 -16.922 1.00 93.44 105 GLY A N 1
ATOM 842 C CA . GLY A 1 105 ? 10.705 -5.304 -15.894 1.00 93.44 105 GLY A CA 1
ATOM 843 C C . GLY A 1 105 ? 9.317 -5.541 -16.443 1.00 93.44 105 GLY A C 1
ATOM 844 O O . GLY A 1 105 ? 9.001 -5.165 -17.573 1.00 93.44 105 GLY A O 1
ATOM 845 N N . TYR A 1 106 ? 8.519 -6.218 -15.639 1.00 93.94 106 TYR A N 1
ATOM 846 C CA . TYR A 1 106 ? 7.138 -6.535 -15.942 1.00 93.94 106 TYR A CA 1
ATOM 847 C C . TYR A 1 106 ? 6.315 -6.489 -14.659 1.00 93.94 106 TYR A C 1
ATOM 849 O O . TYR A 1 106 ? 6.844 -6.592 -13.548 1.00 93.94 106 TYR A O 1
ATOM 857 N N . TRP A 1 107 ? 5.008 -6.316 -14.819 1.00 94.19 107 TRP A N 1
ATOM 858 C CA . TRP A 1 107 ? 4.064 -6.477 -13.725 1.00 94.19 107 TRP A CA 1
ATOM 859 C C . TRP A 1 107 ? 3.751 -7.959 -13.556 1.00 94.19 107 TRP A C 1
ATOM 861 O O . TRP A 1 107 ? 3.314 -8.616 -14.495 1.00 94.19 107 TRP A O 1
ATOM 871 N N . ASP A 1 108 ? 4.027 -8.469 -12.366 1.00 95.44 108 ASP A N 1
ATOM 872 C CA . ASP A 1 108 ? 3.720 -9.824 -11.941 1.00 95.44 108 ASP A CA 1
ATOM 873 C C . ASP A 1 108 ? 2.411 -9.826 -11.151 1.00 95.44 108 ASP A C 1
ATOM 875 O O . ASP A 1 108 ? 2.236 -8.998 -10.252 1.00 95.44 108 ASP A O 1
ATOM 879 N N . GLY A 1 109 ? 1.512 -10.748 -11.494 1.00 94.50 109 GLY A N 1
ATOM 880 C CA . GLY A 1 109 ? 0.144 -10.805 -10.978 1.00 94.50 109 GLY A CA 1
ATOM 881 C C . GLY A 1 109 ? -0.874 -10.040 -11.830 1.00 94.50 109 GLY A C 1
ATOM 882 O O . GLY A 1 109 ? -0.531 -9.312 -12.762 1.00 94.50 109 GLY A O 1
ATOM 883 N N . GLU A 1 110 ? -2.154 -10.212 -11.503 1.00 92.94 110 GLU A N 1
ATOM 884 C CA . GLU A 1 110 ? -3.275 -9.648 -12.257 1.00 92.94 110 GLU A CA 1
ATOM 885 C C . GLU A 1 110 ? -4.396 -9.193 -11.315 1.00 92.94 110 GLU A C 1
ATOM 887 O O . GLU A 1 110 ? -4.696 -9.844 -10.315 1.00 92.94 110 GLU A O 1
ATOM 892 N N . VAL A 1 111 ? -5.024 -8.060 -11.644 1.00 94.12 111 VAL A N 1
ATOM 893 C CA . VAL A 1 111 ? -6.229 -7.545 -10.983 1.00 94.12 111 VAL A CA 1
ATOM 894 C C . VAL A 1 111 ? -7.157 -7.005 -12.055 1.00 94.12 111 VAL A C 1
ATOM 896 O O . VAL A 1 111 ? -6.768 -6.153 -12.855 1.00 94.12 111 VAL A O 1
ATOM 899 N N . VAL A 1 112 ? -8.409 -7.452 -12.019 1.00 92.75 112 VAL A N 1
ATOM 900 C CA . VAL A 1 112 ? -9.477 -6.928 -12.869 1.00 92.75 112 VAL A CA 1
ATOM 901 C C . VAL A 1 112 ? -10.299 -5.940 -12.051 1.00 92.75 112 VAL A C 1
ATOM 903 O O . VAL A 1 112 ? -10.984 -6.318 -11.103 1.00 92.75 112 VAL A O 1
ATOM 906 N N . VAL A 1 113 ? -10.224 -4.657 -12.406 1.00 89.88 113 VAL A N 1
ATOM 907 C CA . VAL A 1 113 ? -11.050 -3.621 -11.776 1.00 89.88 113 VAL A CA 1
ATOM 908 C C . VAL A 1 113 ? -12.433 -3.638 -12.419 1.00 89.88 113 VAL A C 1
ATOM 910 O O . VAL A 1 113 ? -12.574 -3.381 -13.614 1.00 89.88 113 VAL A O 1
ATOM 913 N N . THR A 1 114 ? -13.461 -3.921 -11.624 1.00 88.31 114 THR A N 1
ATOM 914 C CA . THR A 1 114 ? -14.860 -3.909 -12.061 1.00 88.31 114 THR A CA 1
ATOM 915 C C . THR A 1 114 ? -15.590 -2.680 -11.533 1.00 88.31 114 THR A C 1
ATOM 917 O O . THR A 1 114 ? -15.159 -2.038 -10.574 1.00 88.31 114 THR A O 1
ATOM 920 N N . GLN A 1 115 ? -16.733 -2.359 -12.136 1.00 83.38 115 GLN A N 1
ATOM 921 C CA . GLN A 1 115 ? -17.638 -1.363 -11.567 1.00 83.38 115 GLN A CA 1
ATOM 922 C C . GLN A 1 115 ? -18.141 -1.834 -10.199 1.00 83.38 115 GLN A C 1
ATOM 924 O O . GLN A 1 115 ? -18.405 -3.024 -10.002 1.00 83.38 115 GLN A O 1
ATOM 929 N N . ALA A 1 116 ? -18.257 -0.902 -9.252 1.00 77.56 116 ALA A N 1
ATOM 930 C CA . ALA A 1 116 ? -18.779 -1.216 -7.932 1.00 77.56 116 ALA A CA 1
ATOM 931 C C . ALA A 1 116 ? -20.254 -1.653 -8.049 1.00 77.56 116 ALA A C 1
ATOM 933 O O . ALA A 1 116 ? -21.039 -0.953 -8.694 1.00 77.56 116 ALA A O 1
ATOM 934 N N . PRO A 1 117 ? -20.663 -2.765 -7.407 1.00 73.44 117 PRO A N 1
ATOM 935 C CA . PRO A 1 117 ? -22.054 -3.225 -7.444 1.00 73.44 117 PRO A CA 1
ATOM 936 C C . PRO A 1 117 ? -23.006 -2.266 -6.712 1.00 73.44 117 PRO A C 1
ATOM 938 O O . PRO A 1 117 ? -24.208 -2.268 -6.967 1.00 73.44 117 PRO A O 1
ATOM 941 N N . PHE A 1 118 ? -22.467 -1.413 -5.837 1.00 67.38 118 PHE A N 1
ATOM 942 C CA . PHE A 1 118 ? -23.193 -0.343 -5.165 1.00 67.38 118 PHE A CA 1
ATOM 943 C C . PHE A 1 118 ? -22.658 0.995 -5.663 1.00 67.38 118 PHE A C 1
ATOM 945 O O . PHE A 1 118 ? -21.535 1.383 -5.344 1.00 67.38 118 PHE A O 1
ATOM 952 N N . ASN A 1 119 ? -23.454 1.694 -6.468 1.00 55.84 119 ASN A N 1
ATOM 953 C CA . ASN A 1 119 ? -23.112 3.026 -6.944 1.00 55.84 119 ASN A CA 1
ATOM 954 C C . ASN A 1 119 ? -23.706 4.054 -5.971 1.00 55.84 119 ASN A C 1
ATOM 956 O O . ASN A 1 119 ? -24.930 4.130 -5.827 1.00 55.84 119 ASN A O 1
ATOM 960 N N . THR A 1 120 ? -22.872 4.837 -5.286 1.00 50.03 120 THR A N 1
ATOM 961 C CA . THR A 1 120 ? -23.344 5.972 -4.485 1.00 50.03 120 THR A CA 1
ATOM 962 C C . THR A 1 120 ? -23.824 7.056 -5.442 1.00 50.03 120 THR A C 1
ATOM 964 O O . THR A 1 120 ? -23.044 7.880 -5.912 1.00 50.03 120 THR A O 1
ATOM 967 N N . LYS A 1 121 ? -25.122 7.070 -5.760 1.00 45.31 121 LYS A N 1
ATOM 968 C CA . LYS A 1 121 ? -25.733 8.286 -6.299 1.00 45.31 121 LYS A CA 1
ATOM 969 C C . LYS A 1 121 ? -25.690 9.311 -5.173 1.00 45.31 121 LYS A C 1
ATOM 971 O O . LYS A 1 121 ? -26.426 9.169 -4.198 1.00 45.31 121 LYS A O 1
ATOM 976 N N . SER A 1 122 ? -24.821 10.313 -5.281 1.00 47.09 122 SER A N 1
ATOM 977 C CA . SER A 1 122 ? -24.966 11.515 -4.472 1.00 47.09 122 SER A CA 1
ATOM 978 C C . SER A 1 122 ? -26.380 12.037 -4.720 1.00 47.09 122 SER A C 1
ATOM 980 O O . SER A 1 122 ? -26.794 12.257 -5.861 1.00 47.09 122 SER A O 1
ATOM 982 N N . ALA A 1 123 ? -27.182 12.118 -3.660 1.00 47.19 123 ALA A N 1
ATOM 983 C CA . ALA A 1 123 ? -28.477 12.763 -3.747 1.00 47.19 123 ALA A CA 1
ATOM 984 C C . ALA A 1 123 ? -28.201 14.221 -4.125 1.00 47.19 123 ALA A C 1
ATOM 986 O O . ALA A 1 123 ? -27.706 14.988 -3.302 1.00 47.19 123 ALA A O 1
ATOM 987 N N . LEU A 1 124 ? -28.450 14.587 -5.385 1.00 47.59 124 LEU A N 1
ATOM 988 C CA . LEU A 1 124 ? -28.473 15.990 -5.777 1.00 47.59 124 LEU A CA 1
ATOM 989 C C . LEU A 1 124 ? -29.453 16.691 -4.826 1.00 47.59 124 LEU A C 1
ATOM 991 O O . LEU A 1 124 ? -30.571 16.184 -4.658 1.00 47.59 124 LEU A O 1
ATOM 995 N N . PRO A 1 125 ? -29.062 17.798 -4.171 1.00 47.34 125 PRO A N 1
ATOM 996 C CA . PRO A 1 125 ? -29.995 18.531 -3.338 1.00 47.34 125 PRO A CA 1
ATOM 997 C C . PRO A 1 125 ? -31.174 18.923 -4.226 1.00 47.34 125 PRO A C 1
ATOM 999 O O . PRO A 1 125 ? -30.996 19.567 -5.261 1.00 47.34 125 PRO A O 1
ATOM 1002 N N . ARG A 1 126 ? -32.381 18.482 -3.853 1.00 47.44 126 ARG A N 1
ATOM 1003 C CA . ARG A 1 126 ? -33.608 19.031 -4.428 1.00 47.44 126 ARG A CA 1
ATOM 1004 C C . ARG A 1 126 ? -33.678 20.478 -3.969 1.00 47.44 126 ARG A C 1
ATOM 1006 O O . ARG A 1 126 ? -34.115 20.754 -2.856 1.00 47.44 126 ARG A O 1
ATOM 1013 N N . VAL A 1 127 ? -33.172 21.371 -4.805 1.00 48.88 127 VAL A N 1
ATOM 1014 C CA . VAL A 1 127 ? -33.479 22.790 -4.712 1.00 48.88 127 VAL A CA 1
ATOM 1015 C C . VAL A 1 127 ? -34.923 22.910 -5.201 1.00 48.88 127 VAL A C 1
ATOM 1017 O O . VAL A 1 127 ? -35.191 22.638 -6.372 1.00 48.88 127 VAL A O 1
ATOM 1020 N N . TYR A 1 128 ? -35.842 23.155 -4.265 1.00 50.28 128 TYR A N 1
ATOM 1021 C CA . TYR A 1 128 ? -37.213 23.582 -4.554 1.00 50.28 128 TYR A CA 1
ATOM 1022 C C . TYR A 1 128 ? -37.229 25.087 -4.807 1.00 50.28 128 TYR A C 1
ATOM 1024 O O . TYR A 1 128 ? -36.427 25.787 -4.145 1.00 50.28 128 TYR A O 1
#

Sequence (128 aa):
VVKEIVRLFPVSNIVYEYIKARGDKGFSPAMVGQKVMLEWLSKIAPTSTIFGWETYNIRQWLRLPKDKSDKSKACEQTHSNDGVALAASHFIKWKQWYSASSHGGYWDGEVVVTQAPFNTKSALPRVY

Foldseek 3Di:
DVVVCVVVDVDAEAEDEQDDDPDDDDDDPVNVVVVVVQVVVVVSHHYYYDHVVQLVVLLVVLVQDADPPDPVPPPVSNVVSSVVSRVCCVFWDWDWDDDPVDIDIDIDGDDDDDDDPDDPPPPDPPPD

Radius of gyration: 18.09 Å; chains: 1; bounding box: 62×35×38 Å

pLDDT: mean 84.51, std 14.88, range [45.31, 96.88]

Secondary structure (DSSP, 8-state):
-HHHHHHHS----EEEEEP--SSSS---HHHHHHHHHHHHHHTTS-EEEEEHHHHHHHHHHTT-----S-TTS--HHHHHHHHHHHHHTTT-EEEEEE-SS-EEEEEES-------SS----------